Protein AF-A0A3D4ETP2-F1 (afdb_monomer_lite)

Structure (mmCIF, N/CA/C/O backbone):
data_AF-A0A3D4ETP2-F1
#
_entry.id   AF-A0A3D4ETP2-F1
#
loop_
_atom_site.group_PDB
_atom_site.id
_atom_site.type_symbol
_atom_site.label_atom_id
_atom_site.label_alt_id
_atom_site.label_comp_id
_atom_site.label_asym_id
_atom_site.label_entity_id
_atom_site.label_seq_id
_atom_site.pdbx_PDB_ins_code
_atom_site.Cartn_x
_atom_site.Cartn_y
_atom_site.Cartn_z
_atom_site.occupancy
_atom_site.B_iso_or_equiv
_atom_site.auth_seq_id
_atom_site.auth_comp_id
_atom_site.auth_asym_id
_atom_site.auth_atom_id
_atom_site.pdbx_PDB_model_num
ATOM 1 N N . MET A 1 1 ? -14.086 -8.984 11.017 1.00 55.75 1 MET A N 1
ATOM 2 C CA . MET A 1 1 ? -13.435 -8.966 9.687 1.00 55.75 1 MET A CA 1
ATOM 3 C C . MET A 1 1 ? -12.382 -7.867 9.681 1.00 55.75 1 MET A C 1
ATOM 5 O O . MET A 1 1 ? -12.673 -6.778 10.163 1.00 55.75 1 MET A O 1
ATOM 9 N N . SER A 1 2 ? -11.167 -8.164 9.229 1.00 67.38 2 SER A N 1
ATOM 10 C CA . SER A 1 2 ? -10.049 -7.214 9.160 1.00 67.38 2 SER A CA 1
ATOM 11 C C . SER A 1 2 ? -10.295 -6.223 8.016 1.00 67.38 2 SER A C 1
ATOM 13 O O . SER A 1 2 ? -10.363 -6.648 6.868 1.00 67.38 2 SER A O 1
ATOM 15 N N . LYS A 1 3 ? -10.533 -4.938 8.322 1.00 85.94 3 LYS A N 1
ATOM 16 C CA . LYS A 1 3 ? -10.975 -3.931 7.332 1.00 85.94 3 LYS A CA 1
ATOM 17 C C . LYS A 1 3 ? -9.918 -2.882 6.976 1.00 85.94 3 LYS A C 1
ATOM 19 O O . LYS A 1 3 ? -10.196 -2.062 6.114 1.00 85.94 3 LYS A O 1
ATOM 24 N N . LYS A 1 4 ? -8.747 -2.859 7.629 1.00 96.38 4 LYS A N 1
ATOM 25 C CA . LYS A 1 4 ? -7.739 -1.812 7.379 1.00 96.38 4 LYS A CA 1
ATOM 26 C C . LYS A 1 4 ? -6.970 -2.082 6.086 1.00 96.38 4 LYS A C 1
ATOM 28 O O . LYS A 1 4 ? -6.816 -3.234 5.679 1.00 96.38 4 LYS A O 1
ATOM 33 N N . ILE A 1 5 ? -6.464 -1.017 5.475 1.00 97.19 5 ILE A N 1
ATOM 34 C CA . ILE A 1 5 ? -5.775 -1.069 4.181 1.00 97.19 5 ILE A CA 1
ATOM 35 C C . ILE A 1 5 ? -4.279 -0.812 4.374 1.00 97.19 5 ILE A C 1
ATOM 37 O O . ILE A 1 5 ? -3.889 0.185 4.973 1.00 97.19 5 ILE A O 1
ATOM 41 N N . PHE A 1 6 ? -3.419 -1.690 3.871 1.00 97.62 6 PHE A N 1
ATOM 42 C CA . PHE A 1 6 ? -1.992 -1.417 3.726 1.00 97.62 6 PHE A CA 1
ATOM 43 C C . PHE A 1 6 ? -1.721 -1.087 2.260 1.00 97.62 6 PHE A C 1
ATOM 45 O O . PHE A 1 6 ? -1.696 -1.974 1.410 1.00 97.62 6 PHE A O 1
ATOM 52 N N . ALA A 1 7 ? -1.557 0.195 1.957 1.00 97.19 7 ALA A N 1
ATOM 53 C CA . ALA A 1 7 ? -1.332 0.683 0.609 1.00 97.19 7 ALA A CA 1
ATOM 54 C C . ALA A 1 7 ? 0.154 0.918 0.341 1.00 97.19 7 ALA A C 1
ATOM 56 O O . ALA A 1 7 ? 0.842 1.598 1.109 1.00 97.19 7 ALA A O 1
ATOM 57 N N . ILE A 1 8 ? 0.618 0.378 -0.780 1.00 95.69 8 ILE A N 1
ATOM 58 C CA . ILE A 1 8 ? 1.955 0.577 -1.320 1.00 95.69 8 ILE A CA 1
ATOM 59 C C . ILE A 1 8 ? 1.789 1.203 -2.700 1.00 95.69 8 ILE A C 1
ATOM 61 O O . ILE A 1 8 ? 1.109 0.649 -3.560 1.00 95.69 8 ILE A O 1
ATOM 65 N N . GLU A 1 9 ? 2.391 2.367 -2.891 1.00 93.25 9 GLU A N 1
ATOM 66 C CA . GLU A 1 9 ? 2.314 3.150 -4.114 1.00 93.25 9 GLU A CA 1
ATOM 67 C C . GLU A 1 9 ? 3.696 3.262 -4.774 1.00 93.25 9 GLU A C 1
ATOM 69 O O . GLU A 1 9 ? 4.685 3.568 -4.103 1.00 93.25 9 GLU A O 1
ATOM 74 N N . GLY A 1 10 ? 3.747 3.024 -6.084 1.00 89.69 10 GLY A N 1
ATOM 75 C CA . GLY A 1 10 ? 4.912 3.277 -6.928 1.00 89.69 10 GLY A CA 1
ATOM 76 C C . GLY A 1 10 ? 5.162 4.761 -7.164 1.00 89.69 10 GLY A C 1
ATOM 77 O O . GLY A 1 10 ? 4.306 5.595 -6.893 1.00 89.69 10 GLY A O 1
ATOM 78 N N . GLU A 1 11 ? 6.314 5.130 -7.712 1.00 82.06 11 GLU A N 1
ATOM 79 C CA . GLU A 1 11 ? 6.470 6.470 -8.290 1.00 82.06 11 GLU A CA 1
ATOM 80 C C . GLU A 1 11 ? 5.822 6.508 -9.680 1.00 82.06 11 GLU A C 1
ATOM 82 O O . GLU A 1 11 ? 6.165 5.713 -10.551 1.00 82.06 11 GLU A O 1
ATOM 87 N N . TRP A 1 12 ? 4.849 7.408 -9.860 1.00 69.50 12 TRP A N 1
ATOM 88 C CA . TRP A 1 12 ? 4.012 7.477 -11.064 1.00 69.50 12 TRP A CA 1
ATOM 89 C C . TRP A 1 12 ? 4.694 8.236 -12.210 1.00 69.50 12 TRP A C 1
ATOM 91 O O . TRP A 1 12 ? 4.383 7.990 -13.368 1.00 69.50 12 TRP A O 1
ATOM 101 N N . ASP A 1 13 ? 5.628 9.154 -11.923 1.00 62.12 13 ASP A N 1
ATOM 102 C CA . ASP A 1 13 ? 6.269 9.946 -12.978 1.00 62.12 13 ASP A CA 1
ATOM 103 C C . ASP A 1 13 ? 7.544 10.687 -12.534 1.00 62.12 13 ASP A C 1
ATOM 105 O O . ASP A 1 13 ? 7.663 11.125 -11.391 1.00 62.12 13 ASP A O 1
ATOM 109 N N . ASN A 1 14 ? 8.446 10.927 -13.496 1.00 53.97 14 ASN A N 1
ATOM 110 C CA . ASN A 1 14 ? 9.635 11.793 -13.367 1.00 53.97 14 ASN A CA 1
ATOM 111 C C . ASN A 1 14 ? 9.315 13.287 -13.595 1.00 53.97 14 ASN A C 1
ATOM 113 O O . ASN A 1 14 ? 10.221 14.119 -13.672 1.00 53.97 14 ASN A O 1
ATOM 117 N N . LYS A 1 15 ? 8.040 13.651 -13.779 1.00 49.25 15 LYS A N 1
ATOM 118 C CA . LYS A 1 15 ? 7.625 15.020 -14.105 1.00 49.25 15 LYS A CA 1
ATOM 119 C C . LYS A 1 15 ? 6.895 15.664 -12.931 1.00 49.25 15 LYS A C 1
ATOM 121 O O . LYS A 1 15 ? 5.860 15.187 -12.484 1.00 49.25 15 LYS A O 1
ATOM 126 N N . LEU A 1 16 ? 7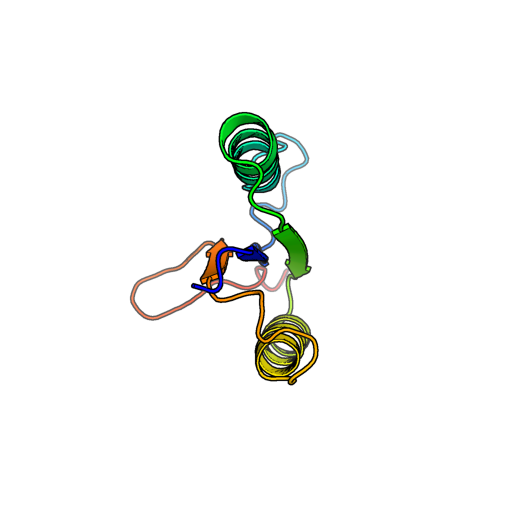.415 16.819 -12.515 1.00 45.75 16 LEU A N 1
ATOM 127 C CA . LEU A 1 16 ? 6.981 17.698 -11.413 1.00 45.75 16 LEU A CA 1
ATOM 128 C C . LEU A 1 16 ? 5.505 18.154 -11.443 1.00 45.75 16 LEU A C 1
ATOM 130 O O . LEU A 1 16 ? 5.066 18.866 -10.544 1.00 45.75 16 LEU A O 1
ATOM 134 N N . TYR A 1 17 ? 4.722 17.760 -12.448 1.00 47.59 17 TYR A N 1
ATOM 135 C CA . TYR A 1 17 ? 3.356 18.223 -12.659 1.00 47.59 17 TYR A CA 1
ATOM 136 C C . TYR A 1 17 ? 2.382 17.052 -12.702 1.00 47.59 17 TYR A C 1
ATOM 138 O O . TYR A 1 17 ? 1.845 16.745 -13.764 1.00 47.59 17 TYR A O 1
ATOM 146 N N . LYS A 1 18 ? 2.146 16.418 -11.547 1.00 53.19 18 LYS A N 1
ATOM 147 C CA . LYS A 1 18 ? 0.802 16.047 -11.060 1.00 53.19 18 LYS A CA 1
ATOM 148 C C . LYS A 1 18 ? 0.895 15.175 -9.807 1.00 53.19 18 LYS A C 1
ATOM 150 O O . LYS A 1 18 ? 1.420 14.071 -9.828 1.00 53.19 18 LYS A O 1
ATOM 155 N N . ASN A 1 19 ? 0.285 15.663 -8.728 1.00 58.38 19 ASN A N 1
ATOM 156 C CA . ASN A 1 19 ? 0.110 14.986 -7.439 1.00 58.38 19 ASN A CA 1
ATOM 157 C C . ASN A 1 19 ? -0.927 13.843 -7.507 1.00 58.38 19 ASN A C 1
ATOM 159 O O . ASN A 1 19 ? -1.776 13.729 -6.622 1.00 58.38 19 ASN A O 1
ATOM 163 N N . LEU A 1 20 ? -0.931 13.041 -8.576 1.00 71.75 20 LEU A N 1
ATOM 164 C CA . LEU A 1 20 ? -1.829 11.894 -8.673 1.00 71.75 20 LEU A CA 1
ATOM 165 C C . LEU A 1 20 ? -1.287 10.795 -7.762 1.00 71.75 20 LEU A C 1
ATOM 167 O O . LEU A 1 20 ? -0.199 10.269 -7.966 1.00 71.75 20 LEU A O 1
ATOM 171 N N . THR A 1 21 ? -2.032 10.529 -6.698 1.00 86.50 21 THR A N 1
ATOM 172 C CA . THR A 1 21 ? -1.709 9.538 -5.677 1.00 86.50 21 THR A CA 1
ATOM 173 C C . THR A 1 21 ? -3.001 8.902 -5.196 1.00 86.50 21 THR A C 1
ATOM 175 O O . THR A 1 21 ? -4.014 9.585 -5.012 1.00 86.50 21 THR A O 1
ATOM 178 N N . VAL A 1 22 ? -2.967 7.603 -4.913 1.00 91.50 22 VAL A N 1
ATOM 179 C CA . VAL A 1 22 ? -4.085 6.897 -4.281 1.00 91.50 22 VAL A CA 1
ATOM 180 C C . VAL A 1 22 ? -4.327 7.379 -2.854 1.00 91.50 22 VAL A C 1
ATOM 182 O O . VAL A 1 22 ? -5.378 7.092 -2.284 1.00 91.50 22 VAL A O 1
ATOM 185 N N . LYS A 1 23 ? -3.399 8.151 -2.265 1.00 93.06 23 LYS A N 1
ATOM 186 C CA . LYS A 1 23 ? -3.556 8.712 -0.920 1.00 93.06 23 LYS A CA 1
ATOM 187 C C . LYS A 1 23 ? -4.836 9.534 -0.779 1.00 93.06 23 LYS A C 1
ATOM 189 O O . LYS A 1 23 ? -5.497 9.415 0.245 1.00 93.06 23 LYS A O 1
ATOM 194 N N . SER A 1 24 ? -5.218 10.315 -1.790 1.00 92.06 24 SER A N 1
ATOM 195 C CA . SER A 1 24 ? -6.464 11.095 -1.750 1.00 92.06 24 SER A CA 1
ATOM 196 C C . SER A 1 24 ? -7.696 10.189 -1.673 1.00 92.06 24 SER A C 1
ATOM 198 O O . SER A 1 24 ? -8.591 10.428 -0.866 1.00 92.06 24 SER A O 1
ATOM 200 N N . SER A 1 25 ? -7.708 9.098 -2.444 1.00 94.44 25 SER A N 1
ATOM 201 C CA . SER A 1 25 ? -8.770 8.088 -2.389 1.00 94.44 25 SER A CA 1
ATOM 202 C C . SER A 1 25 ? -8.804 7.366 -1.039 1.00 94.44 25 SER A C 1
ATOM 204 O O . SER A 1 25 ? -9.879 7.146 -0.492 1.00 94.44 25 SER A O 1
ATOM 206 N N . LEU A 1 26 ? -7.641 7.042 -0.462 1.00 96.31 26 LEU A N 1
ATOM 207 C CA . LEU A 1 26 ? -7.544 6.436 0.871 1.00 96.31 26 LEU A CA 1
ATOM 208 C C . LEU A 1 26 ? -8.063 7.369 1.971 1.00 96.31 26 LEU A C 1
ATOM 210 O O . LEU A 1 26 ? -8.778 6.915 2.861 1.00 96.31 26 LEU A O 1
ATOM 214 N N . SER A 1 27 ? -7.751 8.666 1.893 1.00 95.81 27 SER A N 1
ATOM 215 C CA . SER A 1 27 ? -8.283 9.677 2.814 1.00 95.81 27 SER A CA 1
ATOM 216 C C . SER A 1 27 ? -9.807 9.753 2.744 1.00 95.81 27 SER A C 1
ATOM 218 O O . SER A 1 27 ? -10.453 9.712 3.787 1.00 95.81 27 SER A O 1
ATOM 220 N N . LEU A 1 28 ? -10.380 9.772 1.536 1.00 96.25 28 LEU A N 1
ATOM 221 C CA . LEU A 1 28 ? -11.832 9.744 1.355 1.00 96.25 28 LEU A CA 1
ATOM 222 C C . LEU A 1 28 ? -12.444 8.471 1.951 1.00 96.25 28 LEU A C 1
ATOM 224 O O . LEU A 1 28 ? -13.410 8.551 2.700 1.00 96.25 28 LEU A O 1
ATOM 228 N N . ILE A 1 29 ? -11.864 7.296 1.674 1.00 95.12 29 ILE A N 1
ATOM 229 C CA . ILE A 1 29 ? -12.319 6.020 2.252 1.00 95.12 29 ILE A CA 1
ATOM 230 C C . ILE A 1 29 ? -12.299 6.091 3.781 1.00 95.12 29 ILE A C 1
ATOM 232 O O . ILE A 1 29 ? -13.272 5.690 4.425 1.00 95.12 29 ILE A O 1
ATOM 236 N N . LYS A 1 30 ? -11.226 6.621 4.374 1.00 96.31 30 LYS A N 1
ATOM 237 C CA . LYS A 1 30 ? -11.133 6.798 5.824 1.00 96.31 30 LYS A CA 1
ATOM 238 C C . LYS A 1 30 ? -12.245 7.700 6.353 1.00 96.31 30 LYS A C 1
ATOM 240 O O . LYS A 1 30 ? -12.854 7.350 7.358 1.00 96.31 30 LYS A O 1
ATOM 245 N N . GLU A 1 31 ? -12.512 8.816 5.686 1.00 97.38 31 GLU A N 1
ATOM 246 C CA . GLU A 1 31 ? -13.537 9.783 6.080 1.00 97.38 31 GLU A CA 1
ATOM 247 C C . GLU A 1 31 ? -14.947 9.181 6.028 1.00 97.38 31 GLU A C 1
ATOM 249 O O . GLU A 1 31 ? -15.679 9.235 7.013 1.00 97.38 31 GLU A O 1
ATOM 254 N N . VAL A 1 32 ? -15.309 8.530 4.919 1.00 97.38 32 VAL A N 1
ATOM 255 C CA . VAL A 1 32 ? -16.689 8.061 4.700 1.00 97.38 32 VAL A CA 1
ATOM 256 C C . VAL A 1 32 ? -17.001 6.718 5.359 1.00 97.38 32 VAL A C 1
ATOM 258 O O . VAL A 1 32 ? -18.163 6.408 5.602 1.00 97.38 32 VAL A O 1
ATOM 261 N N . SER A 1 33 ? -15.986 5.888 5.624 1.00 94.38 33 SER A N 1
ATOM 262 C CA . SER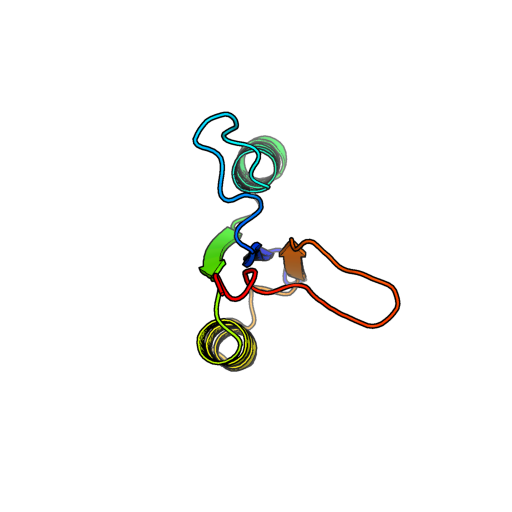 A 1 33 ? -16.181 4.507 6.102 1.00 94.38 33 SER A CA 1
ATOM 263 C C . SER A 1 33 ? -15.442 4.173 7.400 1.00 94.38 33 SER A C 1
ATOM 265 O O . SER A 1 33 ? -15.539 3.048 7.894 1.00 94.38 33 SER A O 1
ATOM 267 N N . ASN A 1 34 ? -14.695 5.131 7.961 1.00 94.31 34 ASN A N 1
ATOM 268 C CA . ASN A 1 34 ? -13.843 4.963 9.140 1.00 94.31 34 ASN A CA 1
ATOM 269 C C . ASN A 1 34 ? -12.798 3.830 9.010 1.00 94.31 34 ASN A C 1
ATOM 271 O O . ASN A 1 34 ? -12.272 3.333 10.008 1.00 94.31 34 ASN A O 1
ATOM 275 N N . ILE A 1 35 ? -12.456 3.428 7.784 1.00 95.56 35 ILE A N 1
ATOM 276 C CA . ILE A 1 35 ? -11.433 2.416 7.516 1.00 95.56 35 ILE A CA 1
ATOM 277 C C . ILE A 1 35 ? -10.039 3.046 7.615 1.00 95.56 35 ILE A C 1
ATOM 279 O O . ILE A 1 35 ? -9.675 3.913 6.827 1.00 95.56 35 ILE A O 1
ATOM 283 N N . ASP A 1 36 ? -9.243 2.599 8.589 1.00 96.12 36 ASP A N 1
ATOM 284 C CA . ASP A 1 36 ? -7.837 3.002 8.709 1.00 96.12 36 ASP A CA 1
ATOM 285 C C . ASP A 1 36 ? -6.988 2.476 7.555 1.00 96.12 36 ASP A C 1
ATOM 287 O O . ASP A 1 36 ? -7.200 1.367 7.052 1.00 96.12 36 ASP A O 1
ATOM 291 N N . PHE A 1 37 ? -5.942 3.229 7.220 1.00 97.31 37 PHE A N 1
ATOM 292 C CA . PHE A 1 37 ? -4.943 2.787 6.265 1.00 97.31 37 PHE A CA 1
ATOM 293 C C . PHE A 1 37 ? -3.518 3.155 6.684 1.00 97.31 37 PHE A C 1
ATOM 295 O O . PHE A 1 37 ? -3.275 4.145 7.373 1.00 97.31 37 PHE A O 1
ATOM 302 N N . ILE A 1 38 ? -2.563 2.353 6.222 1.00 97.19 38 ILE A N 1
ATOM 303 C CA . ILE A 1 38 ? -1.150 2.714 6.124 1.00 97.19 38 ILE A CA 1
ATOM 304 C C . ILE A 1 38 ? -0.868 3.019 4.663 1.00 97.19 38 ILE A C 1
ATOM 306 O O . ILE A 1 38 ? -1.324 2.302 3.780 1.00 97.19 38 ILE A O 1
ATOM 310 N N . PHE A 1 39 ? -0.089 4.065 4.417 1.00 96.50 39 PHE A N 1
ATOM 311 C CA . PHE A 1 39 ? 0.365 4.431 3.084 1.00 96.50 39 PHE A CA 1
ATOM 312 C C . PHE A 1 39 ? 1.894 4.463 3.042 1.00 96.50 39 PHE A C 1
ATOM 314 O O . PHE A 1 39 ? 2.545 5.055 3.915 1.00 96.50 39 PHE A O 1
ATOM 321 N N . ARG A 1 40 ? 2.471 3.800 2.040 1.00 95.25 40 ARG A N 1
ATOM 322 C CA . ARG A 1 40 ? 3.909 3.757 1.768 1.00 95.25 40 ARG A CA 1
ATOM 323 C C . ARG A 1 40 ? 4.157 4.030 0.293 1.00 95.25 40 ARG A C 1
ATOM 325 O O . ARG A 1 40 ? 3.426 3.523 -0.547 1.00 95.25 40 ARG A O 1
ATOM 332 N N . LYS A 1 41 ? 5.201 4.803 -0.001 1.00 92.12 41 LYS A N 1
ATOM 333 C CA . LYS A 1 41 ? 5.716 4.989 -1.358 1.00 92.12 41 LYS A CA 1
ATOM 334 C C . LYS A 1 41 ? 6.992 4.188 -1.536 1.00 92.12 41 LYS A C 1
ATOM 336 O O . LYS A 1 41 ? 7.762 4.061 -0.585 1.00 92.12 41 LYS A O 1
ATOM 341 N N . THR A 1 42 ? 7.217 3.664 -2.730 1.00 90.31 42 THR A N 1
ATOM 342 C CA . THR A 1 42 ? 8.474 3.012 -3.075 1.00 90.31 42 THR A CA 1
ATOM 343 C C . THR A 1 42 ? 8.739 3.037 -4.570 1.00 90.31 42 THR A C 1
ATOM 345 O O . THR A 1 42 ? 7.822 2.965 -5.377 1.00 90.31 42 THR A O 1
ATOM 348 N N . ASN A 1 43 ? 10.013 3.098 -4.929 1.00 87.19 43 ASN A N 1
ATOM 349 C CA . ASN A 1 43 ? 10.495 2.982 -6.296 1.00 87.19 43 ASN A CA 1
ATOM 350 C C . ASN A 1 43 ? 11.514 1.847 -6.473 1.00 87.19 43 ASN A C 1
ATOM 352 O O . ASN A 1 43 ? 12.021 1.661 -7.573 1.00 87.19 43 ASN A O 1
ATOM 356 N N . THR A 1 44 ? 11.791 1.056 -5.428 1.00 88.12 44 THR A N 1
ATOM 357 C CA . THR A 1 44 ? 12.729 -0.072 -5.503 1.00 88.12 44 THR A CA 1
ATOM 358 C C . THR A 1 44 ? 12.054 -1.399 -5.191 1.00 88.12 44 THR A C 1
ATOM 360 O O . THR A 1 44 ? 11.153 -1.488 -4.353 1.00 88.12 44 THR A O 1
ATOM 363 N N . VAL A 1 45 ? 12.541 -2.458 -5.842 1.00 90.31 45 VAL A N 1
ATOM 364 C CA . VAL A 1 45 ? 12.103 -3.839 -5.595 1.00 90.31 45 VAL A CA 1
ATOM 365 C C . VAL A 1 45 ? 12.328 -4.221 -4.130 1.00 90.31 45 VAL A C 1
ATOM 367 O O . VAL A 1 45 ? 11.416 -4.742 -3.494 1.00 90.31 45 VAL A O 1
ATOM 370 N N . ASP A 1 46 ? 13.491 -3.896 -3.559 1.00 92.25 46 ASP A N 1
ATOM 371 C CA . ASP A 1 46 ? 13.820 -4.234 -2.167 1.00 92.25 46 ASP A CA 1
ATOM 372 C C . ASP A 1 46 ? 12.845 -3.615 -1.164 1.00 92.25 46 ASP A C 1
ATOM 374 O O . ASP A 1 46 ? 12.384 -4.274 -0.229 1.00 92.25 46 ASP A O 1
ATOM 378 N N . SER A 1 47 ? 12.489 -2.348 -1.370 1.00 92.06 47 SER A N 1
ATOM 379 C CA . SER A 1 47 ? 11.546 -1.648 -0.500 1.00 92.06 47 SER A CA 1
ATOM 380 C C . SER A 1 47 ? 10.124 -2.188 -0.664 1.00 92.06 47 SER A C 1
ATOM 382 O O . SER A 1 47 ? 9.444 -2.399 0.343 1.00 92.06 47 SER A O 1
ATOM 384 N N . LEU A 1 48 ? 9.689 -2.497 -1.894 1.00 93.19 48 LEU A N 1
ATOM 385 C CA . LEU A 1 48 ? 8.411 -3.174 -2.139 1.00 93.19 48 LEU A CA 1
ATOM 386 C C . LEU A 1 48 ? 8.348 -4.523 -1.407 1.00 93.19 48 LEU A C 1
ATOM 388 O O . LEU A 1 48 ? 7.411 -4.770 -0.645 1.00 93.19 48 LEU A O 1
ATOM 392 N N . LEU A 1 49 ? 9.362 -5.374 -1.580 1.00 94.75 49 LEU A N 1
ATOM 393 C CA . LEU A 1 49 ? 9.438 -6.681 -0.924 1.00 94.75 49 LEU A CA 1
ATOM 394 C C . LEU A 1 49 ? 9.489 -6.552 0.603 1.00 94.75 49 LEU A C 1
ATOM 396 O O . LEU A 1 49 ? 8.831 -7.314 1.314 1.00 94.75 49 LEU A O 1
ATOM 400 N N . SER A 1 50 ? 10.214 -5.561 1.125 1.00 96.38 50 SER A N 1
ATOM 401 C CA . SER A 1 50 ? 10.276 -5.263 2.559 1.00 96.38 50 SER A CA 1
ATOM 402 C C . SER A 1 50 ? 8.907 -4.877 3.131 1.00 96.38 50 SER A C 1
ATOM 404 O O . SER A 1 50 ? 8.514 -5.348 4.208 1.00 96.38 50 SER A O 1
ATOM 406 N N . TYR A 1 51 ? 8.127 -4.073 2.404 1.00 96.31 51 TYR A N 1
ATOM 407 C CA . TYR A 1 51 ? 6.765 -3.727 2.806 1.00 96.31 51 TYR A CA 1
ATOM 408 C C . TYR A 1 51 ? 5.824 -4.926 2.741 1.00 96.31 51 TYR A C 1
ATOM 410 O O . TYR A 1 51 ? 5.120 -5.175 3.719 1.00 96.31 51 TYR A O 1
ATOM 418 N N . LEU A 1 52 ? 5.875 -5.731 1.679 1.00 94.88 52 LEU A N 1
ATOM 419 C CA . LEU A 1 52 ? 5.091 -6.967 1.587 1.00 94.88 52 LEU A CA 1
ATOM 420 C C . LEU A 1 52 ? 5.422 -7.928 2.739 1.00 94.88 52 LEU A C 1
ATOM 422 O O . LEU A 1 52 ? 4.520 -8.401 3.430 1.00 94.88 52 LEU A O 1
ATOM 426 N N . LYS A 1 53 ? 6.706 -8.127 3.055 1.00 95.69 53 LYS A N 1
ATOM 427 C CA . LYS A 1 53 ? 7.139 -8.913 4.223 1.00 95.69 53 LYS A CA 1
ATOM 428 C C . LYS A 1 53 ? 6.688 -8.298 5.550 1.00 95.69 53 LYS A C 1
ATOM 430 O O . LYS A 1 53 ? 6.492 -9.002 6.534 1.00 95.69 53 LYS A O 1
ATOM 435 N N . THR A 1 54 ? 6.529 -6.980 5.617 1.00 94.81 54 THR A N 1
ATOM 436 C CA . THR A 1 54 ? 5.984 -6.314 6.805 1.00 94.81 54 THR A CA 1
ATOM 437 C C . THR A 1 54 ? 4.501 -6.626 6.981 1.00 94.81 54 THR A C 1
ATOM 439 O O . THR A 1 54 ? 4.084 -6.886 8.110 1.00 94.81 54 THR A O 1
ATOM 442 N N . THR A 1 55 ? 3.727 -6.689 5.891 1.00 93.12 55 THR A N 1
ATOM 443 C CA . THR A 1 55 ? 2.292 -7.021 5.951 1.00 93.12 55 THR A CA 1
ATOM 444 C C . THR A 1 55 ? 2.010 -8.427 6.485 1.00 93.12 55 THR A C 1
ATOM 446 O O . THR A 1 55 ? 0.961 -8.642 7.085 1.00 93.12 55 THR A O 1
ATOM 449 N N . SER A 1 56 ? 2.956 -9.367 6.361 1.00 91.31 56 SER A N 1
ATOM 450 C CA . SER A 1 56 ? 2.798 -10.727 6.893 1.00 91.31 56 SER A CA 1
ATOM 451 C C . SER A 1 56 ? 3.048 -10.846 8.402 1.00 91.31 56 SER A C 1
ATOM 453 O O . SER A 1 56 ? 2.765 -11.888 8.994 1.00 91.31 56 SER A O 1
ATOM 455 N N . LYS A 1 57 ? 3.562 -9.798 9.064 1.00 94.75 57 LYS A N 1
ATOM 456 C CA . LYS A 1 57 ? 3.805 -9.815 10.516 1.00 94.75 57 LYS A CA 1
ATOM 457 C C . LYS A 1 57 ? 2.486 -9.742 11.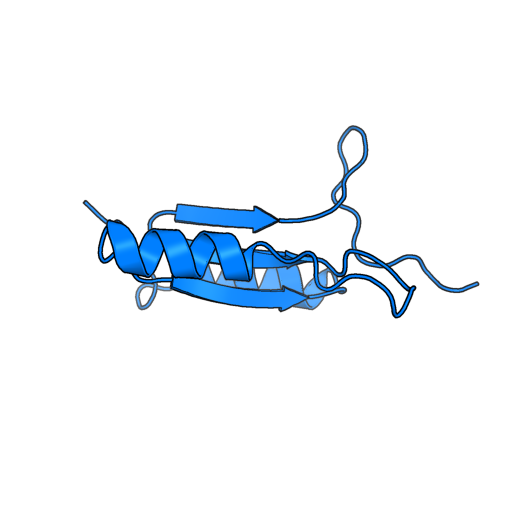293 1.00 94.75 57 LYS A C 1
ATOM 459 O O . LYS A 1 57 ? 1.573 -9.004 10.929 1.00 94.75 57 LYS A O 1
ATOM 464 N N . SER A 1 58 ? 2.425 -10.414 12.445 1.00 92.19 58 SER A N 1
ATOM 465 C CA . SER A 1 58 ? 1.232 -10.475 13.314 1.00 92.19 58 SER A CA 1
ATOM 466 C C . SER A 1 58 ? 0.691 -9.101 13.734 1.00 92.19 58 SER A C 1
ATOM 468 O O . SER A 1 58 ? -0.523 -8.926 13.841 1.00 92.19 58 SER A O 1
ATOM 470 N N . THR A 1 59 ? 1.566 -8.106 13.906 1.00 93.38 59 THR A N 1
ATOM 471 C CA . THR A 1 59 ? 1.209 -6.705 14.192 1.00 93.38 59 THR A CA 1
ATOM 472 C C . THR A 1 59 ? 0.302 -6.093 13.119 1.00 93.38 59 THR A C 1
ATOM 474 O O . THR A 1 59 ? -0.502 -5.214 13.420 1.00 93.38 59 THR A O 1
ATOM 477 N N . TYR A 1 60 ? 0.387 -6.580 11.878 1.00 92.94 60 TYR A N 1
ATOM 478 C CA . TYR A 1 60 ? -0.370 -6.077 10.735 1.00 92.94 60 TYR A CA 1
ATOM 479 C C . TYR A 1 60 ? -1.569 -6.958 10.360 1.00 92.94 60 TYR A C 1
ATOM 481 O O . TYR A 1 60 ? -2.247 -6.659 9.385 1.00 92.94 60 TYR A O 1
ATOM 489 N N . LYS A 1 61 ? -1.934 -7.966 11.169 1.00 90.44 61 LYS A N 1
ATOM 490 C CA . LYS A 1 61 ? -3.082 -8.865 10.897 1.00 90.44 61 LYS A CA 1
ATOM 491 C C . LYS A 1 61 ? -4.424 -8.142 10.676 1.00 90.44 6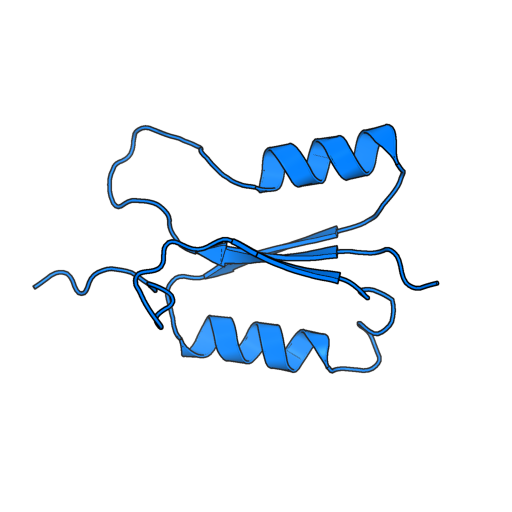1 LYS A C 1
ATOM 493 O O . LYS A 1 61 ? -5.326 -8.659 10.019 1.00 90.44 61 LYS A O 1
ATOM 498 N N . ASN A 1 62 ? -4.559 -6.936 11.233 1.00 92.88 62 ASN A N 1
ATOM 499 C CA . ASN A 1 62 ? -5.750 -6.093 11.105 1.00 92.88 62 ASN A CA 1
ATOM 500 C C . ASN A 1 62 ? -5.788 -5.273 9.797 1.00 92.88 62 ASN A C 1
ATOM 502 O O . ASN A 1 62 ? -6.775 -4.575 9.560 1.00 92.88 62 ASN A O 1
ATOM 506 N N . TYR A 1 63 ? -4.753 -5.382 8.957 1.00 94.62 63 TYR A N 1
ATOM 507 C CA . TYR A 1 63 ? -4.683 -4.849 7.597 1.00 94.62 63 TYR A CA 1
ATOM 508 C C . TYR A 1 63 ? -4.973 -5.958 6.580 1.00 94.62 63 TYR A C 1
ATOM 510 O O . TYR A 1 63 ? -4.076 -6.476 5.925 1.00 94.62 63 TYR A O 1
ATOM 518 N N . GLY A 1 64 ? -6.241 -6.361 6.491 1.00 91.50 64 GLY A N 1
ATOM 519 C CA . GLY A 1 64 ? -6.685 -7.466 5.635 1.00 91.50 64 GLY A CA 1
ATOM 520 C C . GLY A 1 64 ? -6.682 -7.155 4.137 1.00 91.50 64 GLY A C 1
ATOM 521 O O . GLY A 1 64 ? -6.880 -8.063 3.337 1.00 91.50 64 GLY A O 1
ATOM 522 N N . ILE A 1 65 ? -6.471 -5.893 3.755 1.00 94.69 65 ILE A N 1
ATOM 523 C CA . ILE A 1 65 ? -6.421 -5.447 2.362 1.00 94.69 65 ILE A CA 1
ATOM 524 C C . ILE A 1 65 ? -5.018 -4.916 2.081 1.00 94.69 65 ILE A C 1
ATOM 526 O O . ILE A 1 65 ? -4.584 -3.956 2.717 1.00 94.69 65 ILE A O 1
ATOM 530 N N . ILE A 1 66 ? -4.333 -5.505 1.102 1.00 95.62 66 ILE A N 1
ATOM 531 C CA . ILE A 1 66 ? -3.071 -4.984 0.569 1.00 95.62 66 ILE A CA 1
ATOM 532 C C . ILE A 1 66 ? -3.384 -4.317 -0.770 1.00 95.62 66 ILE A C 1
ATOM 534 O O . ILE A 1 66 ? -3.783 -4.988 -1.719 1.00 95.62 66 ILE A O 1
ATOM 538 N N . LEU A 1 67 ? -3.231 -2.995 -0.836 1.00 95.62 67 LEU A N 1
ATOM 539 C CA . LEU A 1 67 ? -3.427 -2.216 -2.057 1.00 95.62 67 LEU A CA 1
ATOM 540 C C . LEU A 1 67 ? -2.067 -1.959 -2.714 1.00 95.62 67 LEU A C 1
ATOM 542 O O . LEU A 1 67 ? -1.199 -1.336 -2.107 1.00 95.62 67 LEU A O 1
ATOM 546 N N . ILE A 1 68 ? -1.902 -2.412 -3.954 1.00 93.88 68 ILE A N 1
ATOM 547 C CA . ILE A 1 68 ? -0.691 -2.231 -4.763 1.00 93.88 68 ILE A CA 1
ATOM 548 C C . ILE A 1 68 ? -1.040 -1.252 -5.890 1.00 93.88 68 ILE A C 1
ATOM 550 O O . ILE A 1 68 ? -1.800 -1.592 -6.791 1.00 93.88 68 ILE A O 1
ATOM 554 N N . ALA A 1 69 ? -0.530 -0.024 -5.805 1.00 93.00 69 ALA A N 1
ATOM 555 C CA . ALA A 1 69 ? -0.838 1.075 -6.718 1.00 93.00 69 ALA A CA 1
ATOM 556 C C . ALA A 1 69 ? 0.399 1.468 -7.541 1.00 93.00 69 ALA A C 1
ATOM 558 O O . ALA A 1 69 ? 1.186 2.315 -7.124 1.00 93.00 69 ALA A O 1
ATOM 559 N N . PHE A 1 70 ? 0.589 0.824 -8.691 1.00 90.75 70 PHE A N 1
ATOM 560 C CA . PHE A 1 70 ? 1.770 0.988 -9.541 1.00 90.75 70 PHE A CA 1
ATOM 561 C C . PHE A 1 70 ? 1.377 1.058 -11.015 1.00 90.75 70 PHE A C 1
ATOM 563 O O . PHE A 1 70 ? 0.332 0.536 -11.410 1.00 90.75 70 PHE A O 1
ATOM 570 N N . HIS A 1 71 ? 2.256 1.640 -11.832 1.00 86.75 71 HIS A N 1
ATOM 571 C CA . HIS A 1 71 ? 2.258 1.346 -13.259 1.00 86.75 71 HIS A CA 1
ATOM 572 C C . HIS A 1 71 ? 2.665 -0.107 -13.485 1.00 86.75 71 HIS A C 1
ATOM 574 O O . HIS A 1 71 ? 3.384 -0.712 -12.689 1.00 86.75 71 HIS A O 1
ATOM 580 N N . GLY A 1 72 ? 2.178 -0.676 -14.573 1.00 87.06 72 GLY A N 1
ATOM 581 C CA . GLY A 1 72 ? 2.474 -2.043 -14.936 1.00 87.06 72 GLY A CA 1
ATOM 582 C C . GLY A 1 72 ? 2.311 -2.234 -16.426 1.00 87.06 72 GLY A C 1
ATOM 583 O O . GLY A 1 72 ? 1.557 -1.516 -17.088 1.00 87.06 72 GLY A O 1
ATOM 584 N N . SER A 1 73 ? 3.012 -3.233 -16.930 1.00 86.50 73 SER A N 1
ATOM 585 C CA . SER A 1 73 ? 2.833 -3.733 -18.279 1.00 86.50 73 SER A CA 1
ATOM 586 C C . SER A 1 73 ? 2.211 -5.129 -18.204 1.00 86.50 73 SER A C 1
ATOM 588 O O . SER A 1 73 ? 1.780 -5.593 -17.142 1.00 86.50 73 SER A O 1
ATOM 590 N N . ARG A 1 74 ? 2.106 -5.823 -19.336 1.00 90.94 74 ARG A N 1
ATOM 591 C CA . ARG A 1 74 ? 1.616 -7.199 -19.309 1.00 90.94 74 ARG A CA 1
ATOM 592 C C . ARG A 1 74 ? 2.625 -8.061 -18.534 1.00 90.94 74 ARG A C 1
ATOM 594 O O . ARG A 1 74 ? 3.732 -8.249 -19.012 1.00 90.94 74 ARG A O 1
ATOM 601 N N . TYR A 1 75 ? 2.184 -8.620 -17.405 1.00 90.50 75 TYR A N 1
ATOM 602 C CA . TYR A 1 75 ? 2.941 -9.478 -16.474 1.00 90.50 75 TYR A CA 1
ATOM 603 C C . TYR A 1 75 ? 3.908 -8.778 -15.507 1.00 90.50 75 TYR A C 1
ATOM 605 O O . TYR A 1 75 ? 4.411 -9.452 -14.613 1.00 90.50 75 TYR A O 1
ATOM 613 N N . ASP A 1 76 ? 4.087 -7.456 -15.595 1.00 88.81 76 ASP A N 1
ATOM 614 C CA . ASP A 1 76 ? 5.083 -6.740 -14.790 1.00 88.81 76 ASP A CA 1
ATOM 615 C C . ASP A 1 76 ? 4.498 -5.558 -14.010 1.00 88.81 76 ASP A C 1
ATOM 617 O O . ASP A 1 76 ? 3.613 -4.845 -14.487 1.00 88.81 76 ASP A O 1
ATOM 621 N N . ILE A 1 77 ? 5.064 -5.321 -12.823 1.00 88.62 77 ILE A N 1
ATOM 622 C CA . ILE A 1 77 ? 4.927 -4.068 -12.072 1.00 88.62 77 ILE A CA 1
ATOM 623 C C . ILE A 1 77 ? 6.156 -3.207 -12.371 1.00 88.62 77 ILE A C 1
ATOM 625 O O . ILE A 1 77 ? 7.290 -3.654 -12.206 1.00 88.62 77 ILE A O 1
ATOM 629 N N . GLU A 1 78 ? 5.937 -1.959 -12.773 1.00 85.38 78 GLU A N 1
ATOM 630 C CA . GLU A 1 78 ? 7.006 -1.009 -13.066 1.00 85.38 78 GLU A CA 1
ATOM 631 C C . GLU A 1 78 ? 7.455 -0.278 -11.790 1.00 85.38 78 GLU A C 1
ATOM 633 O O . GLU A 1 78 ? 6.661 0.352 -11.088 1.00 85.38 78 GLU A O 1
ATOM 638 N N . LEU A 1 79 ? 8.755 -0.355 -11.488 1.00 79.94 79 LEU A N 1
ATOM 639 C CA . LEU A 1 79 ? 9.394 0.237 -10.308 1.00 79.94 79 LEU A CA 1
ATOM 640 C C . LEU A 1 79 ? 10.544 1.146 -10.743 1.00 79.94 79 LEU A C 1
ATOM 642 O O . LEU A 1 79 ? 11.682 0.698 -10.819 1.00 79.94 79 LEU A O 1
ATOM 646 N N . SER A 1 80 ? 10.235 2.416 -11.022 1.00 67.56 80 SER A N 1
ATOM 647 C CA . SER A 1 80 ? 11.128 3.432 -11.612 1.00 67.56 80 SER A CA 1
ATOM 648 C C . SER A 1 80 ? 11.825 3.021 -12.920 1.00 67.56 80 SER A C 1
ATOM 650 O O . SER A 1 80 ? 12.344 1.921 -13.101 1.00 67.56 80 SER A O 1
ATOM 652 N N . LYS A 1 81 ? 11.883 3.943 -13.882 1.00 55.38 81 LYS A N 1
ATOM 653 C CA . LYS A 1 81 ? 12.749 3.762 -15.052 1.00 55.38 81 LYS A CA 1
ATOM 654 C C . LYS A 1 81 ? 14.197 3.945 -14.611 1.00 55.38 81 LYS A C 1
ATOM 656 O O . LYS A 1 81 ? 14.529 4.997 -14.069 1.00 55.38 81 LYS A O 1
ATOM 661 N N . LYS A 1 82 ? 15.068 2.971 -14.910 1.00 45.53 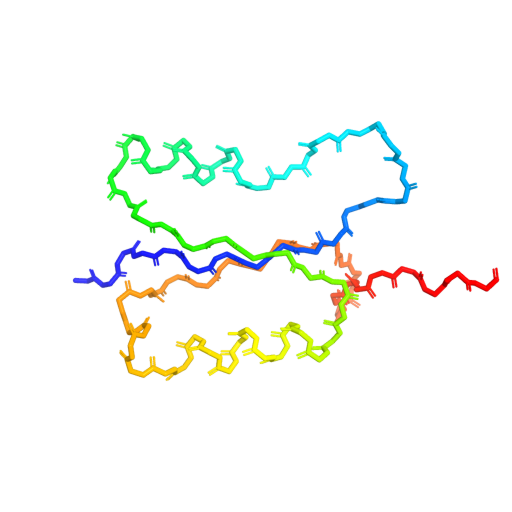82 LYS A N 1
ATOM 662 C CA . LYS A 1 82 ? 16.514 3.227 -14.989 1.00 45.53 82 LYS A CA 1
ATOM 663 C C . LYS A 1 82 ? 16.708 4.459 -15.873 1.00 45.53 82 LYS A C 1
ATOM 665 O O . LYS A 1 82 ? 16.376 4.422 -17.057 1.00 45.53 82 LYS A O 1
ATOM 670 N N . ILE A 1 83 ? 17.188 5.544 -15.276 1.00 42.53 83 ILE A N 1
ATOM 671 C CA . ILE A 1 83 ? 17.710 6.690 -16.011 1.00 42.53 83 ILE A CA 1
ATOM 672 C C . ILE A 1 83 ? 19.046 6.193 -16.571 1.00 42.53 83 ILE A C 1
ATOM 674 O O . ILE A 1 83 ? 19.997 6.018 -15.811 1.00 42.53 83 ILE A O 1
ATOM 678 N N . PHE A 1 84 ? 19.051 5.822 -17.850 1.00 32.72 84 PHE A N 1
ATOM 679 C CA . PHE A 1 84 ? 20.274 5.645 -18.631 1.00 32.72 84 PHE A CA 1
ATOM 680 C C . PHE A 1 84 ? 20.667 6.994 -19.225 1.00 32.72 84 PHE A C 1
ATOM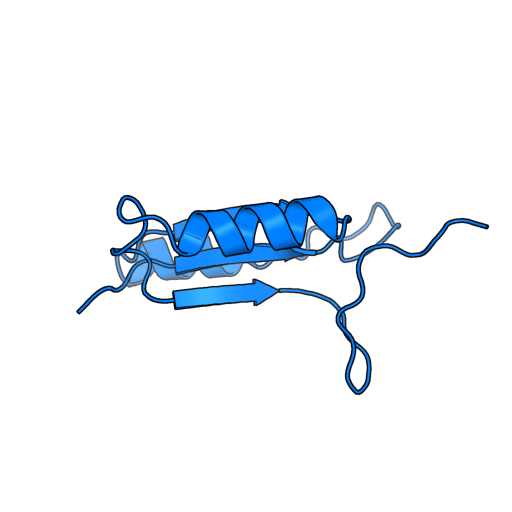 682 O O . PHE A 1 84 ? 19.740 7.722 -19.652 1.00 32.72 84 PHE A O 1
#

pLDDT: mean 85.54, std 15.94, range [32.72, 97.62]

Secondary structure (DSSP, 8-state):
----EEEEE----SSSS----HHHHHHHHHHHH---EEEEE--SHHHHHHHHHHHTSGGGTT--EEEEE--EETTEE-------

Sequence (84 aa):
MSKKIFAIEGEWDNKLYKNLTVKSSLSLIKEVSNIDFIFRKTNTVDSLLSYLKTTSKSTYKNYGIILIAFHGSRYDIELSKKIF

Radius of gyration: 13.94 Å; chains: 1; bounding box: 37×29×34 Å

Foldseek 3Di:
DQQAAEEEAADADPDPPDPDDCVVVQVVCCVPPVHHYDYHYAQDPVVVVVSVVVCPDPVNPSNPHYHYHADADVVGGHRDDDPD